Protein AF-A6GQC6-F1 (afdb_monomer_lite)

Structure (mmCIF, N/CA/C/O backbone):
data_AF-A6GQC6-F1
#
_entry.id   AF-A6GQC6-F1
#
loop_
_atom_site.group_PDB
_atom_site.id
_atom_site.type_symbol
_atom_site.label_atom_id
_atom_site.label_alt_id
_atom_site.label_comp_id
_atom_site.label_asym_id
_atom_site.label_entity_id
_atom_site.label_seq_id
_atom_site.pdbx_PDB_ins_code
_atom_site.Cartn_x
_atom_site.Cartn_y
_atom_site.Cartn_z
_atom_site.occupancy
_atom_site.B_iso_or_equiv
_atom_site.auth_seq_id
_atom_site.auth_comp_id
_atom_site.auth_asym_id
_atom_site.auth_atom_id
_atom_site.pdbx_PDB_model_num
ATOM 1 N N . MET A 1 1 ? 14.678 2.992 -5.466 1.00 76.75 1 MET A N 1
ATOM 2 C CA . MET A 1 1 ? 14.245 2.585 -6.828 1.00 76.75 1 MET A CA 1
ATOM 3 C C . MET A 1 1 ? 14.460 3.686 -7.848 1.00 76.75 1 MET A C 1
ATOM 5 O O . MET A 1 1 ? 15.069 3.421 -8.879 1.00 76.75 1 MET A O 1
ATOM 9 N N . ILE A 1 2 ? 14.007 4.906 -7.550 1.00 80.69 2 ILE A N 1
ATOM 10 C CA . ILE A 1 2 ? 14.222 6.066 -8.419 1.00 80.69 2 ILE A CA 1
ATOM 11 C C . ILE A 1 2 ? 15.712 6.385 -8.624 1.00 80.69 2 ILE A C 1
ATOM 13 O O . ILE A 1 2 ? 16.104 6.699 -9.738 1.00 80.69 2 ILE A O 1
ATOM 17 N N . ASP A 1 3 ? 16.563 6.180 -7.614 1.00 85.88 3 ASP A N 1
ATOM 18 C CA . ASP A 1 3 ? 18.007 6.440 -7.741 1.00 85.88 3 ASP A CA 1
ATOM 19 C C . ASP A 1 3 ? 18.692 5.521 -8.762 1.00 85.88 3 ASP A C 1
ATOM 21 O O . ASP A 1 3 ? 19.511 5.976 -9.559 1.00 85.88 3 ASP A O 1
ATOM 25 N N . GLU A 1 4 ? 18.324 4.233 -8.792 1.00 88.81 4 GLU A N 1
ATOM 26 C CA . GLU A 1 4 ? 18.869 3.274 -9.767 1.00 88.81 4 GLU A CA 1
ATOM 27 C C . GLU A 1 4 ? 18.399 3.619 -11.188 1.00 88.81 4 GLU A C 1
ATOM 29 O O . GLU A 1 4 ? 19.186 3.567 -12.135 1.00 88.81 4 GLU A O 1
ATOM 34 N N . TYR A 1 5 ? 17.138 4.051 -11.332 1.00 89.44 5 TYR A N 1
ATOM 35 C CA . TYR A 1 5 ? 16.618 4.582 -12.591 1.00 89.44 5 TYR A CA 1
ATOM 36 C C . TYR A 1 5 ? 17.411 5.816 -13.041 1.00 89.44 5 TYR A C 1
ATOM 38 O O . TYR A 1 5 ? 17.953 5.820 -14.147 1.00 89.44 5 TYR A O 1
ATOM 46 N N . SER A 1 6 ? 17.537 6.832 -12.182 1.00 91.44 6 SER A N 1
ATOM 47 C CA . SER A 1 6 ? 18.227 8.093 -12.481 1.00 91.44 6 SER A CA 1
ATOM 48 C C . SER A 1 6 ? 19.686 7.865 -12.875 1.00 91.44 6 SER A C 1
ATOM 50 O O . SER A 1 6 ? 20.145 8.392 -13.889 1.00 91.44 6 SER A O 1
ATOM 52 N N . LYS A 1 7 ? 20.396 7.000 -12.142 1.00 93.56 7 LYS A N 1
ATOM 53 C CA . LYS A 1 7 ? 21.790 6.621 -12.410 1.00 93.56 7 LYS A CA 1
ATOM 54 C C . LYS A 1 7 ? 21.988 6.026 -13.804 1.00 93.56 7 LYS A C 1
ATOM 56 O O . LYS A 1 7 ? 22.954 6.375 -14.480 1.00 93.56 7 LYS A O 1
ATOM 61 N N . HIS A 1 8 ? 21.119 5.113 -14.238 1.00 92.19 8 HIS A N 1
ATOM 62 C CA . HIS A 1 8 ? 21.262 4.467 -15.547 1.00 92.19 8 HIS A CA 1
ATOM 63 C C . HIS A 1 8 ? 20.652 5.282 -16.689 1.00 92.19 8 HIS A C 1
ATOM 65 O O . HIS A 1 8 ? 21.165 5.240 -17.810 1.00 92.19 8 HIS A O 1
ATOM 71 N N . LYS A 1 9 ? 19.620 6.084 -16.409 1.00 92.6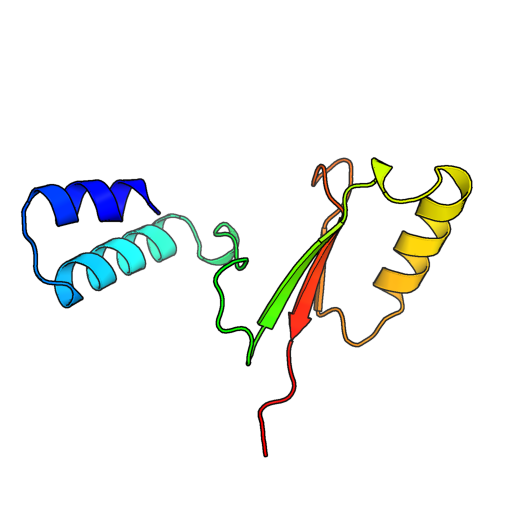2 9 LYS A N 1
ATOM 72 C CA . LYS A 1 9 ? 19.053 7.031 -17.371 1.00 92.62 9 LYS A CA 1
ATOM 73 C C . LYS A 1 9 ? 20.059 8.121 -17.742 1.00 92.62 9 LYS A C 1
ATOM 75 O O . LYS A 1 9 ? 20.212 8.397 -18.927 1.00 92.62 9 LYS A O 1
ATOM 80 N N . ALA A 1 10 ? 20.801 8.658 -16.770 1.00 93.06 10 ALA A N 1
ATOM 81 C CA . ALA A 1 10 ? 21.868 9.638 -17.004 1.00 93.06 10 ALA A CA 1
ATOM 82 C C . ALA A 1 10 ? 22.997 9.107 -17.909 1.00 93.06 10 ALA A C 1
ATOM 84 O O . ALA A 1 10 ? 23.701 9.881 -18.547 1.00 93.06 10 ALA A O 1
ATOM 85 N N . LYS A 1 11 ? 23.148 7.780 -18.000 1.00 94.06 11 LYS A N 1
ATOM 86 C CA . LYS A 1 11 ? 24.120 7.103 -18.872 1.00 94.06 11 LYS A CA 1
ATOM 87 C C . LYS A 1 11 ? 23.551 6.716 -20.242 1.00 94.06 11 LYS A C 1
ATOM 89 O O . LYS A 1 11 ? 24.202 5.980 -20.974 1.00 94.06 11 LYS A O 1
ATOM 94 N N . ASN A 1 12 ? 22.337 7.160 -20.582 1.00 94.06 12 ASN A N 1
ATOM 95 C CA . ASN A 1 12 ? 21.632 6.808 -21.821 1.00 94.06 12 ASN A CA 1
ATOM 96 C C . ASN A 1 12 ? 21.496 5.292 -22.060 1.00 94.06 12 ASN A C 1
ATOM 98 O O . ASN A 1 12 ? 21.438 4.832 -23.200 1.00 94.06 12 ASN A O 1
ATOM 102 N N . HIS A 1 13 ? 21.423 4.495 -20.989 1.00 94.50 13 HIS A N 1
ATOM 103 C CA . HIS A 1 13 ? 21.170 3.064 -21.130 1.00 94.50 13 HIS A CA 1
ATOM 104 C C . HIS A 1 13 ? 19.771 2.810 -21.703 1.00 94.50 13 HIS A C 1
ATOM 106 O O . HIS A 1 13 ? 18.824 3.568 -21.466 1.00 94.50 13 HIS A O 1
ATOM 112 N N . ARG A 1 14 ? 19.632 1.704 -22.443 1.00 95.00 14 ARG A N 1
ATOM 113 C CA . ARG A 1 14 ? 18.339 1.280 -22.990 1.00 95.00 14 ARG A CA 1
ATOM 114 C C . ARG A 1 14 ? 17.367 0.909 -21.872 1.00 95.00 14 ARG A C 1
ATOM 116 O O . ARG A 1 14 ? 17.773 0.464 -20.796 1.00 95.00 14 ARG A O 1
ATOM 123 N N . LYS A 1 15 ? 16.071 1.069 -22.142 1.00 92.44 15 LYS A N 1
ATOM 124 C CA . LYS A 1 15 ? 14.995 0.849 -21.166 1.00 92.44 15 LYS A CA 1
ATOM 125 C C . LYS A 1 15 ? 15.054 -0.551 -20.556 1.00 92.44 15 LYS A C 1
ATOM 127 O O . LYS A 1 15 ? 14.902 -0.681 -19.346 1.00 92.44 15 LYS A O 1
ATOM 132 N N . GLU A 1 16 ? 15.315 -1.572 -21.366 1.00 95.12 16 GLU A N 1
ATOM 133 C CA . GLU A 1 16 ? 15.363 -2.971 -20.931 1.00 95.12 16 GLU A CA 1
ATOM 134 C C . GLU A 1 16 ? 16.453 -3.179 -19.872 1.00 95.12 16 GLU A C 1
ATOM 136 O O . GLU A 1 16 ? 16.212 -3.819 -18.850 1.00 95.12 16 GLU A O 1
ATOM 141 N N . PHE A 1 17 ? 17.619 -2.555 -20.072 1.00 94.00 17 PHE A N 1
ATOM 142 C CA . PHE A 1 17 ? 18.729 -2.599 -19.122 1.00 94.00 17 PHE A CA 1
ATOM 143 C C . PHE A 1 17 ? 18.390 -1.871 -17.813 1.00 94.00 17 PHE A C 1
ATOM 145 O O . PHE A 1 17 ? 18.692 -2.349 -16.721 1.00 94.00 17 PHE A O 1
ATOM 152 N N . ILE A 1 18 ? 17.749 -0.703 -17.896 1.00 93.00 18 ILE A N 1
ATOM 153 C CA . ILE A 1 18 ? 17.341 0.040 -16.695 1.00 93.00 18 ILE A CA 1
ATOM 154 C C . ILE A 1 18 ? 16.350 -0.798 -15.877 1.00 93.00 18 ILE A C 1
ATOM 156 O O . ILE A 1 18 ? 16.512 -0.935 -14.665 1.00 93.00 18 ILE A O 1
ATOM 160 N N . VAL A 1 19 ? 15.372 -1.423 -16.541 1.00 92.38 19 VAL A N 1
ATOM 161 C CA . VAL A 1 19 ? 14.390 -2.308 -15.900 1.00 92.38 19 VAL A CA 1
ATOM 162 C C . VAL A 1 19 ? 15.066 -3.521 -15.259 1.00 92.38 19 VAL A C 1
ATOM 164 O O . VAL A 1 19 ? 14.721 -3.867 -14.129 1.00 92.38 19 VAL A O 1
ATOM 167 N N . SER A 1 20 ? 16.054 -4.146 -15.911 1.00 94.50 20 SER A N 1
ATOM 168 C CA . SER A 1 20 ? 16.772 -5.280 -15.314 1.00 94.50 20 SER A CA 1
ATOM 169 C C . SER A 1 20 ? 17.563 -4.878 -14.067 1.00 94.50 20 SER A C 1
ATOM 171 O O . SER A 1 20 ? 17.537 -5.604 -13.075 1.00 94.50 20 SER A O 1
ATOM 173 N N . MET A 1 21 ? 18.204 -3.705 -14.073 1.00 93.94 21 MET A N 1
ATOM 174 C CA . MET A 1 21 ? 18.937 -3.196 -12.906 1.00 93.94 21 MET A CA 1
ATOM 175 C C . MET A 1 21 ? 18.004 -2.815 -11.757 1.00 93.94 21 MET A C 1
ATOM 177 O O . MET A 1 21 ? 18.268 -3.154 -10.604 1.00 93.94 21 MET A O 1
ATOM 181 N N . MET A 1 22 ? 16.871 -2.183 -12.068 1.00 92.62 22 MET A N 1
ATOM 182 C CA . MET A 1 22 ? 15.816 -1.926 -11.090 1.00 92.62 22 MET A CA 1
ATOM 183 C C . MET A 1 22 ? 15.307 -3.239 -10.479 1.00 92.62 22 MET A C 1
ATOM 185 O O . MET A 1 22 ? 15.253 -3.359 -9.258 1.00 92.62 22 MET A O 1
ATOM 189 N N . LYS A 1 23 ? 15.012 -4.256 -11.297 1.00 90.94 23 LYS A N 1
ATOM 190 C CA . LYS A 1 23 ? 14.581 -5.577 -10.814 1.00 90.94 23 LYS A CA 1
ATOM 191 C C . LYS A 1 23 ? 15.625 -6.223 -9.899 1.00 90.94 23 LYS A C 1
ATOM 193 O O . LYS A 1 23 ? 15.266 -6.709 -8.830 1.00 90.94 23 LYS A O 1
ATOM 198 N N . ALA A 1 24 ? 16.903 -6.195 -10.278 1.00 92.69 24 ALA A N 1
ATOM 199 C CA . ALA A 1 24 ? 17.986 -6.718 -9.447 1.00 92.69 24 ALA A CA 1
ATOM 200 C C . ALA A 1 24 ? 18.060 -5.997 -8.091 1.00 92.69 24 ALA A C 1
ATOM 202 O O . ALA A 1 24 ? 18.202 -6.643 -7.054 1.00 92.69 24 ALA A O 1
ATOM 203 N N . LYS A 1 25 ? 17.885 -4.668 -8.080 1.00 91.00 25 LYS A N 1
ATOM 204 C CA . LYS A 1 25 ? 17.855 -3.874 -6.847 1.00 91.00 25 LYS A CA 1
ATOM 205 C C . LYS A 1 25 ? 16.654 -4.212 -5.957 1.00 91.00 25 LYS A C 1
ATOM 207 O O . LYS A 1 25 ? 16.835 -4.286 -4.747 1.00 91.00 25 LYS A O 1
ATOM 212 N N . ILE A 1 26 ? 15.468 -4.441 -6.531 1.00 89.88 26 ILE A N 1
ATOM 213 C CA . ILE A 1 26 ? 14.2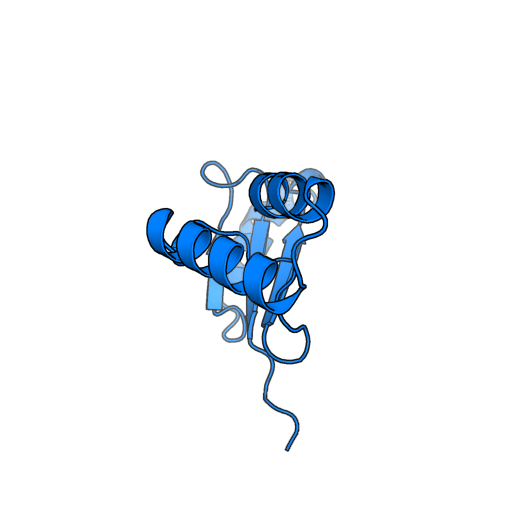72 -4.887 -5.786 1.00 89.88 26 ILE A CA 1
ATOM 214 C C . ILE A 1 26 ? 14.542 -6.230 -5.111 1.00 89.88 26 ILE A C 1
ATOM 216 O O . ILE A 1 26 ? 14.315 -6.366 -3.916 1.00 89.88 26 ILE A O 1
ATOM 220 N N . ILE A 1 27 ? 15.062 -7.204 -5.862 1.00 91.12 27 ILE A N 1
ATOM 221 C CA . ILE A 1 27 ? 15.367 -8.539 -5.331 1.00 91.12 27 ILE A CA 1
ATOM 222 C C . ILE A 1 27 ? 16.394 -8.437 -4.197 1.00 91.12 27 ILE A C 1
ATOM 224 O O . ILE A 1 27 ? 16.200 -9.033 -3.143 1.00 91.12 27 ILE A O 1
ATOM 228 N N . ALA A 1 28 ? 17.448 -7.636 -4.380 1.00 91.19 28 ALA A N 1
ATOM 229 C CA . ALA A 1 28 ? 18.480 -7.432 -3.366 1.00 91.19 28 ALA A CA 1
ATOM 230 C C . ALA A 1 28 ? 17.965 -6.739 -2.091 1.00 91.19 28 ALA A C 1
ATOM 232 O O . ALA A 1 28 ? 18.522 -6.951 -1.017 1.00 91.19 28 ALA A O 1
ATOM 233 N N . LEU A 1 29 ? 16.934 -5.896 -2.200 1.00 87.38 29 LEU A N 1
ATOM 234 C CA . LEU A 1 29 ? 16.318 -5.209 -1.062 1.00 87.38 29 LEU A CA 1
ATOM 235 C C . LEU A 1 29 ? 15.245 -6.038 -0.346 1.00 87.38 29 LEU A C 1
ATOM 237 O O . LEU A 1 29 ? 14.808 -5.600 0.714 1.00 87.38 29 LEU A O 1
ATOM 241 N N . ASP A 1 30 ? 14.881 -7.207 -0.882 1.00 83.31 30 ASP A N 1
ATOM 242 C CA . ASP A 1 30 ? 13.643 -7.946 -0.606 1.00 83.31 30 ASP A CA 1
ATOM 243 C C . ASP A 1 30 ? 12.404 -7.249 -1.216 1.00 83.31 30 ASP A C 1
ATOM 245 O O . ASP A 1 30 ? 12.068 -6.125 -0.825 1.00 83.31 30 ASP A O 1
ATOM 249 N N . PRO A 1 31 ? 11.683 -7.900 -2.155 1.00 83.25 31 PRO A N 1
ATOM 250 C CA . PRO A 1 31 ? 10.464 -7.350 -2.745 1.00 83.25 31 PRO A CA 1
ATOM 251 C C . PRO A 1 31 ? 9.409 -6.924 -1.716 1.00 83.25 31 PRO A C 1
ATOM 253 O O . PRO A 1 31 ? 8.681 -5.968 -1.967 1.00 83.25 31 PRO A O 1
ATOM 256 N N . SER A 1 32 ? 9.345 -7.578 -0.551 1.00 79.44 32 SER A N 1
ATOM 257 C CA . SER A 1 32 ? 8.388 -7.242 0.513 1.00 79.44 32 SER A CA 1
ATOM 258 C C . SER A 1 32 ? 8.646 -5.880 1.172 1.00 79.44 32 SER A C 1
ATOM 260 O O . SER A 1 32 ? 7.756 -5.340 1.832 1.00 79.44 32 SER A O 1
ATOM 262 N N . LYS A 1 33 ? 9.843 -5.309 0.977 1.00 80.62 33 LYS A N 1
ATOM 263 C CA . LYS A 1 33 ? 10.265 -4.010 1.522 1.00 80.62 33 LYS A CA 1
ATOM 264 C C . LYS A 1 33 ? 10.120 -2.859 0.528 1.00 80.62 33 LYS A C 1
ATOM 266 O O . LYS A 1 33 ? 10.491 -1.728 0.841 1.00 80.62 33 LYS A O 1
ATOM 271 N N . VAL A 1 34 ? 9.616 -3.125 -0.675 1.00 82.81 34 VAL A N 1
ATOM 272 C CA . VAL A 1 34 ? 9.388 -2.105 -1.702 1.00 82.81 34 VAL A CA 1
ATOM 273 C C . VAL A 1 34 ? 7.907 -1.731 -1.724 1.00 82.81 34 VAL A C 1
ATOM 275 O O . VAL A 1 34 ? 7.040 -2.595 -1.663 1.00 82.81 34 VAL A O 1
ATOM 278 N N . SER A 1 35 ? 7.611 -0.431 -1.802 1.00 81.12 35 SER A N 1
ATOM 279 C CA . SER A 1 35 ? 6.232 0.064 -1.864 1.00 81.12 35 SER A CA 1
ATOM 280 C C . SER A 1 35 ? 5.530 -0.360 -3.159 1.00 81.12 35 SER A C 1
ATOM 282 O O . SER A 1 35 ? 6.089 -0.226 -4.250 1.00 81.12 35 SER A O 1
ATOM 284 N N . ASN A 1 36 ? 4.277 -0.798 -3.023 1.00 86.25 36 ASN A N 1
ATOM 285 C CA . ASN A 1 36 ? 3.404 -1.221 -4.117 1.00 86.25 36 ASN A CA 1
ATOM 286 C C . ASN A 1 36 ? 2.494 -0.099 -4.657 1.00 86.25 36 ASN A C 1
ATOM 288 O O . ASN A 1 36 ? 1.636 -0.370 -5.488 1.00 86.25 36 ASN A O 1
ATOM 292 N N . HIS A 1 37 ? 2.678 1.162 -4.243 1.00 85.12 37 HIS A N 1
ATOM 293 C CA . HIS A 1 37 ? 1.832 2.296 -4.674 1.00 85.12 37 HIS A CA 1
ATOM 294 C C . HIS A 1 37 ? 1.777 2.530 -6.191 1.00 85.12 37 HIS A C 1
ATOM 296 O O . HIS A 1 37 ? 0.861 3.172 -6.689 1.00 85.12 37 HIS A O 1
ATOM 302 N N . VAL A 1 38 ? 2.750 2.003 -6.934 1.00 83.81 38 VAL A N 1
ATOM 303 C CA . VAL A 1 38 ? 2.813 2.074 -8.405 1.00 83.81 38 VAL A CA 1
ATOM 304 C C . VAL A 1 38 ? 2.540 0.724 -9.076 1.00 83.81 38 VAL A C 1
ATOM 306 O O . VAL A 1 38 ? 2.918 0.517 -10.230 1.00 83.81 38 VAL A O 1
ATOM 309 N N . ALA A 1 39 ? 1.936 -0.220 -8.351 1.00 85.31 39 ALA A N 1
ATOM 310 C CA . ALA A 1 39 ? 1.487 -1.483 -8.917 1.00 85.31 39 ALA A CA 1
ATOM 311 C C . ALA A 1 39 ? 0.424 -1.257 -10.005 1.00 85.31 39 ALA A C 1
ATOM 313 O O . ALA A 1 39 ? -0.180 -0.192 -1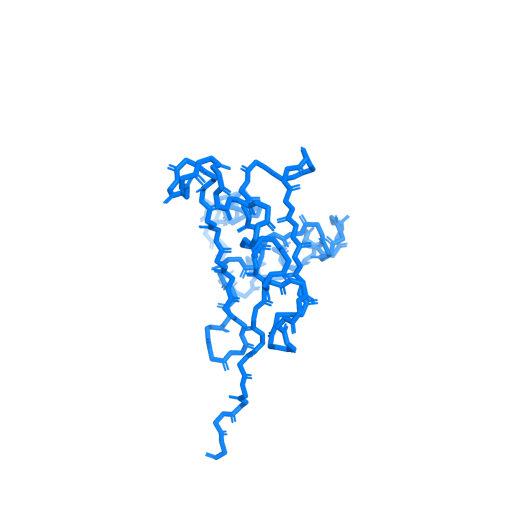0.113 1.00 85.31 39 ALA A O 1
ATOM 314 N N . ASP A 1 40 ? 0.209 -2.280 -10.830 1.00 88.44 40 ASP A N 1
ATOM 315 C CA . ASP A 1 40 ? -0.866 -2.283 -11.819 1.00 88.44 40 ASP A CA 1
ATOM 316 C C . ASP A 1 40 ? -2.225 -2.148 -11.100 1.00 88.44 40 ASP A C 1
ATOM 318 O O . ASP A 1 40 ? -2.623 -3.088 -10.398 1.00 88.44 40 ASP A O 1
ATOM 322 N N . PRO A 1 41 ? -2.959 -1.031 -11.276 1.00 89.50 41 PRO A N 1
ATOM 323 C CA . PRO A 1 41 ? -4.199 -0.774 -10.545 1.00 89.50 41 PRO A CA 1
ATOM 324 C C . PRO A 1 41 ? -5.327 -1.731 -10.948 1.00 89.50 41 PRO A C 1
ATOM 326 O O . PRO A 1 41 ? -6.340 -1.820 -10.263 1.00 89.50 41 PRO A O 1
ATOM 329 N N . THR A 1 42 ? -5.172 -2.482 -12.046 1.00 90.94 42 THR A N 1
ATOM 330 C CA . THR A 1 42 ? -6.109 -3.554 -12.415 1.00 90.94 42 THR A CA 1
ATOM 331 C C . THR A 1 42 ? -5.894 -4.839 -11.613 1.00 90.94 42 THR A C 1
ATOM 333 O O . THR A 1 42 ? -6.713 -5.749 -11.702 1.00 90.94 42 THR A O 1
ATOM 336 N N . LYS A 1 43 ? -4.806 -4.921 -10.835 1.00 92.19 43 LYS A N 1
ATOM 337 C CA . LYS A 1 43 ? -4.426 -6.085 -10.020 1.00 92.19 43 LYS A CA 1
ATOM 338 C C . LYS A 1 43 ? -4.350 -5.760 -8.536 1.00 92.19 43 LYS A C 1
ATOM 340 O O . LYS A 1 43 ? -4.745 -6.586 -7.720 1.00 92.19 43 LYS A O 1
ATOM 345 N N . LEU A 1 44 ? -3.831 -4.588 -8.180 1.00 94.06 44 LEU A N 1
ATOM 346 C CA . LEU A 1 44 ? -3.634 -4.188 -6.794 1.00 94.06 44 LEU A CA 1
ATOM 347 C C . LEU A 1 44 ? -3.811 -2.681 -6.650 1.00 94.06 44 LEU A C 1
ATOM 349 O O . LEU A 1 44 ? -3.089 -1.910 -7.274 1.00 94.06 44 LEU A O 1
ATOM 353 N N . ASN A 1 45 ? -4.725 -2.285 -5.771 1.00 94.25 45 ASN A N 1
ATOM 354 C CA . ASN A 1 45 ? -4.838 -0.906 -5.326 1.00 94.25 45 ASN A CA 1
ATOM 355 C C . ASN A 1 45 ? -4.207 -0.772 -3.946 1.00 94.25 45 ASN A C 1
ATOM 357 O O . ASN A 1 45 ? -4.494 -1.565 -3.050 1.00 94.25 45 ASN A O 1
ATOM 361 N N . VAL A 1 46 ? -3.360 0.237 -3.787 1.00 94.56 46 VAL A N 1
ATOM 362 C CA . VAL A 1 46 ? -2.702 0.562 -2.524 1.00 94.56 46 VAL A CA 1
ATOM 363 C C . VAL A 1 46 ? -3.130 1.963 -2.125 1.00 94.56 46 VAL A C 1
ATOM 365 O O . VAL A 1 46 ? -3.087 2.880 -2.944 1.00 94.56 46 VAL A O 1
ATOM 368 N N . ILE A 1 47 ? -3.618 2.114 -0.897 1.00 94.00 47 ILE A N 1
ATOM 369 C CA . ILE A 1 47 ? -4.218 3.356 -0.413 1.00 94.00 47 ILE A CA 1
ATOM 370 C C . ILE A 1 47 ? -3.627 3.678 0.953 1.00 94.00 47 ILE A C 1
ATOM 372 O O . ILE A 1 47 ? -3.698 2.854 1.862 1.00 94.00 47 ILE A O 1
ATOM 376 N N . ASP A 1 48 ? -3.116 4.899 1.102 1.00 95.06 48 ASP A N 1
ATOM 377 C CA . ASP A 1 48 ? -2.706 5.443 2.395 1.00 95.06 48 ASP A CA 1
ATOM 378 C C . ASP A 1 48 ? -3.756 6.441 2.883 1.00 95.06 48 ASP A C 1
ATOM 380 O O . ASP A 1 48 ? -4.060 7.431 2.214 1.00 95.06 48 ASP A O 1
ATOM 384 N N . ILE A 1 49 ? -4.304 6.195 4.072 1.00 95.94 49 ILE A N 1
ATOM 385 C CA . ILE A 1 49 ? -5.257 7.095 4.724 1.00 95.94 49 ILE A CA 1
ATOM 386 C C . ILE A 1 49 ? -4.581 7.711 5.945 1.00 95.94 49 ILE A C 1
ATOM 388 O O . ILE A 1 49 ? -4.222 7.020 6.899 1.00 95.94 49 ILE A O 1
ATOM 392 N N . ALA A 1 50 ? -4.414 9.033 5.939 1.00 95.69 50 ALA A N 1
ATOM 393 C CA . ALA A 1 50 ? -3.829 9.743 7.070 1.00 95.69 50 ALA A CA 1
ATOM 394 C C . ALA A 1 50 ? -4.764 9.668 8.295 1.00 95.69 50 ALA A C 1
ATOM 396 O O . ALA A 1 50 ? -5.944 10.011 8.164 1.00 95.69 50 ALA A O 1
ATOM 397 N N . PRO A 1 51 ? -4.278 9.332 9.508 1.00 95.56 51 PRO A N 1
ATOM 398 C CA . PRO A 1 51 ? -5.115 9.326 10.708 1.00 95.56 51 PRO A CA 1
ATOM 399 C C . PRO A 1 51 ? -5.783 10.672 11.006 1.00 95.56 51 PRO A C 1
ATOM 401 O O . PRO A 1 51 ? -6.851 10.715 11.613 1.00 95.56 51 PRO A O 1
ATOM 404 N N . SER A 1 52 ? -5.188 11.782 10.562 1.00 96.50 52 SER A N 1
ATOM 405 C CA . SER A 1 52 ? -5.764 13.127 10.665 1.00 96.50 52 SER A CA 1
ATOM 406 C C . SER A 1 52 ? -7.032 13.320 9.825 1.00 96.50 52 SER A C 1
ATOM 408 O O . SER A 1 52 ? -7.847 14.166 10.177 1.00 96.50 52 SER A O 1
ATOM 410 N N . SER A 1 53 ? -7.236 12.524 8.770 1.00 96.75 53 SER A N 1
ATOM 411 C CA . SER A 1 53 ? -8.457 12.556 7.950 1.00 96.75 53 SER A CA 1
ATOM 412 C C . SER A 1 53 ? -9.658 11.871 8.618 1.00 96.75 53 SER A C 1
ATOM 414 O O . SER A 1 53 ? -10.789 12.022 8.163 1.00 96.75 53 SER A O 1
ATOM 416 N N . ILE A 1 54 ? -9.428 11.149 9.721 1.00 96.25 54 ILE A N 1
ATOM 417 C CA . ILE A 1 54 ? -10.456 10.456 10.498 1.00 96.25 54 ILE A CA 1
ATOM 418 C C . ILE A 1 54 ? -10.553 11.110 11.878 1.00 96.25 54 ILE A C 1
ATOM 420 O O . ILE A 1 54 ? -9.544 11.298 12.570 1.00 96.25 54 ILE A O 1
ATOM 424 N N . GLN A 1 55 ? -11.781 11.422 12.307 1.00 97.62 55 GLN A N 1
ATOM 425 C CA . GLN A 1 55 ? -12.029 11.944 13.653 1.00 97.62 55 GLN A CA 1
ATOM 426 C C . GLN A 1 55 ? -11.399 11.014 14.705 1.00 97.62 55 GLN A C 1
ATOM 428 O O . GLN A 1 55 ? -11.580 9.798 14.602 1.00 97.62 55 GLN A O 1
ATOM 433 N N . PRO A 1 56 ? -10.691 11.537 15.727 1.00 96.38 56 PRO A N 1
ATOM 434 C CA . PRO A 1 56 ? -9.985 10.707 16.705 1.00 96.38 56 PRO A CA 1
ATOM 435 C C . PRO A 1 56 ? -10.844 9.608 17.342 1.00 96.38 56 PRO A C 1
ATOM 437 O O . PRO A 1 56 ? -10.382 8.477 17.471 1.00 96.38 56 PRO A O 1
ATOM 440 N N . SER A 1 57 ? -12.106 9.911 17.654 1.00 97.25 57 SER A N 1
ATOM 441 C CA . SER A 1 57 ? -13.076 8.972 18.236 1.00 97.25 57 SER A CA 1
ATOM 442 C C . SER A 1 57 ? -13.489 7.829 17.300 1.00 97.25 57 SER A C 1
ATOM 444 O O . SER A 1 57 ? -13.969 6.802 17.770 1.00 97.25 57 SER A O 1
ATOM 446 N N . LEU A 1 58 ? -13.300 7.974 15.984 1.00 97.50 58 LEU A N 1
ATOM 447 C CA . LEU A 1 58 ? -13.698 6.989 14.971 1.00 97.50 58 LEU A CA 1
ATOM 448 C C . LEU A 1 58 ? -12.539 6.113 14.482 1.00 97.50 58 LEU A C 1
ATOM 450 O O . LEU A 1 58 ? -12.778 5.105 13.821 1.00 97.50 58 LEU A O 1
ATOM 454 N N . ARG A 1 59 ? -11.290 6.464 14.807 1.00 96.00 59 ARG A N 1
ATOM 455 C CA . ARG A 1 59 ? -10.092 5.765 14.311 1.00 96.00 59 ARG A CA 1
ATOM 456 C C . ARG A 1 59 ? -10.074 4.288 14.682 1.00 96.00 59 ARG A C 1
ATOM 458 O O . ARG A 1 59 ? -9.804 3.454 13.827 1.00 96.00 59 ARG A O 1
ATOM 465 N N . GLN A 1 60 ? -10.410 3.958 15.927 1.00 95.94 60 GLN A N 1
ATOM 466 C CA . GLN A 1 60 ? -10.434 2.567 16.380 1.00 95.94 60 GLN A CA 1
ATOM 467 C C . GLN A 1 60 ? -11.471 1.742 15.602 1.00 95.94 60 GLN A C 1
ATOM 469 O O . GLN A 1 60 ? -11.156 0.672 15.086 1.00 95.94 60 GLN A O 1
ATOM 474 N N . ARG A 1 61 ? -12.673 2.300 15.417 1.00 97.25 61 ARG A N 1
ATOM 475 C CA . ARG A 1 61 ? -13.742 1.669 14.636 1.00 97.25 61 ARG A CA 1
ATOM 476 C C . ARG A 1 61 ? -13.361 1.496 13.163 1.00 97.25 61 ARG A C 1
ATOM 478 O O . ARG A 1 61 ? -13.724 0.498 12.552 1.00 97.25 61 ARG A O 1
ATOM 485 N N . PHE A 1 62 ? -12.619 2.447 12.595 1.00 96.69 62 PHE A N 1
ATOM 486 C CA . PHE A 1 62 ? -12.067 2.314 11.248 1.00 96.69 62 PHE A CA 1
ATOM 487 C C . PHE A 1 62 ? -11.094 1.131 11.157 1.00 96.69 62 PHE A C 1
ATOM 489 O O . PHE A 1 62 ? -11.237 0.301 10.265 1.00 96.69 62 PHE A O 1
ATOM 496 N N . VAL A 1 63 ? -10.155 1.002 12.100 1.00 96.12 63 VAL A N 1
ATOM 497 C CA . VAL A 1 63 ? -9.195 -0.117 12.117 1.00 96.12 63 VAL A CA 1
ATOM 498 C C . VAL A 1 63 ? -9.907 -1.465 12.236 1.00 96.12 63 VAL A C 1
ATOM 500 O O . VAL A 1 63 ? -9.541 -2.414 11.547 1.00 96.12 63 VAL A O 1
ATOM 503 N N . GLU A 1 64 ? -10.933 -1.559 13.079 1.00 97.25 64 GLU A N 1
ATOM 504 C CA . GLU A 1 64 ? -11.751 -2.770 13.215 1.00 97.25 64 GLU A CA 1
ATOM 505 C C . GLU A 1 64 ? -12.484 -3.115 11.915 1.00 97.25 64 GLU A C 1
ATOM 507 O O . GLU A 1 64 ? -12.453 -4.268 11.487 1.00 97.25 64 GLU A O 1
ATOM 512 N N . ALA A 1 65 ? -13.069 -2.116 11.247 1.00 97.25 65 ALA A N 1
ATOM 513 C CA . ALA A 1 65 ? -13.728 -2.306 9.959 1.00 97.25 65 ALA A CA 1
ATOM 514 C C . ALA A 1 65 ? -12.748 -2.775 8.872 1.00 97.25 65 ALA A C 1
ATOM 516 O O . ALA A 1 65 ? -13.062 -3.703 8.134 1.00 97.25 65 ALA A O 1
ATOM 517 N N . VAL A 1 66 ? -11.546 -2.191 8.805 1.00 96.25 66 VAL A N 1
ATOM 518 C CA . VAL A 1 66 ? -10.502 -2.597 7.848 1.00 96.25 66 VAL A CA 1
ATOM 519 C C . VAL A 1 66 ? -10.036 -4.028 8.105 1.00 96.25 66 VAL A C 1
ATOM 521 O O . VAL A 1 66 ? -9.901 -4.802 7.165 1.00 96.25 66 VAL A O 1
ATOM 524 N N . LYS A 1 67 ? -9.828 -4.412 9.370 1.00 94.81 67 LYS A N 1
ATOM 525 C CA . LYS A 1 67 ? -9.420 -5.780 9.731 1.00 94.81 67 LYS A CA 1
ATOM 526 C C . LYS A 1 67 ? -10.511 -6.823 9.472 1.00 94.81 67 LYS A C 1
ATOM 528 O O . LYS A 1 67 ? -10.183 -7.988 9.273 1.00 94.81 67 LYS A O 1
ATOM 533 N N . GLY A 1 68 ? -11.783 -6.423 9.508 1.00 95.62 68 GLY A N 1
ATOM 534 C CA . GLY A 1 68 ? -12.926 -7.281 9.188 1.00 95.62 68 GLY A CA 1
ATOM 535 C C . GLY A 1 68 ? -13.289 -7.330 7.700 1.00 95.62 68 GLY A C 1
ATOM 536 O O . GLY A 1 68 ? -14.145 -8.121 7.311 1.00 95.62 68 GLY A O 1
ATOM 537 N N . GLU A 1 69 ? -12.671 -6.497 6.862 1.00 96.50 69 GLU A N 1
ATOM 538 C CA . GLU A 1 69 ? -12.966 -6.414 5.434 1.00 96.50 69 GLU A CA 1
ATOM 539 C C . GLU A 1 69 ? -12.153 -7.449 4.647 1.00 96.50 69 GLU A C 1
ATOM 541 O O . GLU A 1 69 ? -10.947 -7.309 4.457 1.00 96.50 69 GLU A O 1
ATOM 546 N N . GLY A 1 70 ? -12.831 -8.473 4.125 1.00 94.69 70 GLY A N 1
ATOM 547 C CA . GLY A 1 70 ? -12.188 -9.578 3.406 1.00 94.69 70 GLY A CA 1
ATOM 548 C C . GLY A 1 70 ? -11.491 -9.184 2.098 1.00 94.69 70 GLY A C 1
ATOM 549 O O . GLY A 1 70 ? -10.693 -9.960 1.579 1.00 94.69 70 GLY A O 1
ATOM 550 N N . ARG A 1 71 ? -11.767 -7.991 1.554 1.00 95.56 71 ARG A N 1
ATOM 551 C CA . ARG A 1 71 ? -11.080 -7.469 0.359 1.00 95.56 71 ARG A CA 1
ATOM 552 C C . ARG A 1 71 ? -9.705 -6.866 0.655 1.00 95.56 71 ARG A C 1
ATOM 554 O O . ARG A 1 71 ? -8.932 -6.669 -0.279 1.00 95.56 71 ARG A O 1
ATOM 561 N N . VAL A 1 72 ? -9.395 -6.548 1.912 1.00 96.50 72 VAL A N 1
ATOM 562 C CA . VAL A 1 72 ? -8.092 -5.994 2.298 1.00 96.50 72 VAL A CA 1
ATOM 563 C C . VAL A 1 72 ? -7.133 -7.153 2.556 1.00 96.50 72 VAL A C 1
ATOM 565 O O . VAL A 1 72 ? -7.276 -7.883 3.532 1.00 96.50 72 VAL A O 1
ATOM 568 N N . SER A 1 73 ? -6.133 -7.332 1.692 1.00 94.81 73 SER A N 1
ATOM 569 C CA . SER A 1 73 ? -5.142 -8.406 1.856 1.00 94.81 73 SER A CA 1
ATOM 570 C C . SER A 1 73 ? -4.029 -8.043 2.832 1.00 94.81 73 SER A C 1
ATOM 572 O O . SER A 1 73 ? -3.374 -8.928 3.380 1.00 94.81 73 SER A O 1
ATOM 574 N N . LYS A 1 74 ? -3.781 -6.745 3.028 1.00 94.06 74 LYS A N 1
ATOM 575 C CA . LYS A 1 74 ? -2.748 -6.248 3.936 1.00 94.06 74 LYS A CA 1
ATOM 576 C C . LYS A 1 74 ? -3.157 -4.910 4.526 1.00 94.06 74 LYS A C 1
ATOM 578 O O . LYS A 1 74 ? -3.628 -4.025 3.816 1.00 94.06 74 LYS A O 1
ATOM 583 N N . TYR A 1 75 ? -2.912 -4.775 5.822 1.00 94.94 75 TYR A N 1
ATOM 584 C CA . TYR A 1 75 ? -3.076 -3.538 6.565 1.00 94.94 75 TYR A CA 1
ATOM 585 C C . TYR A 1 75 ? -1.815 -3.261 7.387 1.00 94.94 75 TYR A C 1
ATOM 587 O O . TYR A 1 75 ? -1.365 -4.134 8.132 1.00 94.94 75 TYR A O 1
ATOM 595 N N . LEU A 1 76 ? -1.270 -2.049 7.273 1.00 94.19 76 LEU A N 1
ATOM 596 C CA . LEU A 1 76 ? -0.253 -1.508 8.178 1.00 94.19 76 LEU A CA 1
ATOM 597 C C . LEU A 1 76 ? -0.785 -0.201 8.770 1.00 94.19 76 LEU A C 1
ATOM 599 O O . LEU A 1 76 ? -1.490 0.549 8.100 1.00 94.19 76 LEU A O 1
ATOM 603 N N . GLY A 1 77 ? -0.481 0.062 10.038 1.00 93.69 77 GLY A N 1
ATOM 604 C CA . GLY A 1 77 ? -0.955 1.265 10.712 1.00 93.69 77 GLY A CA 1
ATOM 605 C C . GLY A 1 77 ? -0.056 1.705 11.862 1.00 93.69 77 GLY A C 1
ATOM 606 O O . GLY A 1 77 ? 0.916 1.010 12.187 1.00 93.69 77 GLY A O 1
ATOM 607 N N . PRO A 1 78 ? -0.384 2.833 12.514 1.00 91.56 78 PRO A N 1
ATOM 608 C CA . PRO A 1 78 ? 0.415 3.371 13.607 1.00 91.56 78 PRO A CA 1
ATOM 609 C C . PRO A 1 78 ? 0.538 2.392 14.788 1.00 91.56 78 PRO A C 1
ATOM 611 O O . PRO A 1 78 ? -0.434 1.704 15.108 1.00 91.56 78 PRO A O 1
ATOM 614 N N . PRO A 1 79 ? 1.700 2.341 15.470 1.00 89.38 79 PRO A N 1
ATOM 615 C CA . PRO A 1 79 ? 2.879 3.191 15.262 1.00 89.38 79 PRO A CA 1
ATOM 616 C C . PRO A 1 79 ? 3.839 2.700 14.162 1.00 89.38 79 PRO A C 1
ATOM 618 O O . PRO A 1 79 ? 4.807 3.391 13.865 1.00 89.38 79 PRO A O 1
ATOM 621 N N . SER A 1 80 ? 3.611 1.517 13.582 1.00 86.69 80 SER A N 1
ATOM 622 C CA . SER A 1 80 ? 4.525 0.907 12.605 1.00 86.69 80 SER A CA 1
ATOM 623 C C . SER A 1 80 ? 4.525 1.616 11.250 1.00 86.69 80 SER A C 1
ATOM 625 O O . SER A 1 80 ? 5.567 1.678 10.604 1.00 86.69 80 SER A O 1
ATOM 627 N N . ASP A 1 81 ? 3.378 2.157 10.844 1.00 86.69 81 ASP A N 1
ATOM 628 C CA . ASP A 1 81 ? 3.222 3.008 9.666 1.00 86.69 81 ASP A CA 1
ATOM 629 C C . ASP A 1 81 ? 2.537 4.324 10.084 1.00 86.69 81 ASP A C 1
ATOM 631 O O . ASP A 1 81 ? 1.572 4.279 10.851 1.00 86.69 81 ASP A O 1
ATOM 635 N N . PRO A 1 82 ? 3.019 5.508 9.664 1.00 92.19 82 PRO A N 1
ATOM 636 C CA . PRO A 1 82 ? 2.364 6.775 9.994 1.00 92.19 82 PRO A CA 1
ATOM 637 C C . PRO A 1 82 ? 0.961 6.915 9.376 1.00 92.19 82 PRO A C 1
ATOM 639 O O . PRO A 1 82 ? 0.146 7.688 9.890 1.00 92.19 82 PRO A O 1
ATOM 642 N N . ALA A 1 83 ? 0.671 6.190 8.294 1.00 95.06 83 ALA A N 1
ATOM 643 C CA . ALA A 1 83 ? -0.628 6.127 7.645 1.00 95.06 83 ALA A CA 1
ATOM 644 C C . ALA A 1 83 ? -1.347 4.806 7.956 1.00 95.06 83 ALA A C 1
ATOM 646 O O . ALA A 1 83 ? -0.765 3.836 8.432 1.00 95.06 83 ALA A O 1
ATOM 647 N N . TYR A 1 84 ? -2.644 4.762 7.668 1.00 96.50 84 TYR A N 1
ATOM 648 C CA . TYR A 1 84 ? -3.350 3.503 7.482 1.00 96.50 84 TYR A CA 1
ATOM 649 C C . TYR A 1 84 ? -3.126 3.043 6.043 1.00 96.50 84 TYR A C 1
ATOM 651 O O . TYR A 1 84 ? -3.782 3.540 5.127 1.00 96.50 84 TYR A O 1
ATOM 659 N N . HIS A 1 85 ? -2.183 2.129 5.860 1.00 96.19 85 HIS 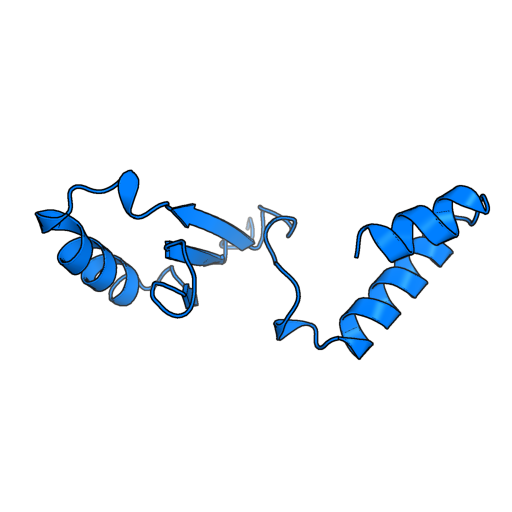A N 1
ATOM 660 C CA . HIS A 1 85 ? -1.823 1.546 4.576 1.00 96.19 85 HIS A CA 1
ATOM 661 C C . HIS A 1 85 ? -2.689 0.321 4.296 1.00 96.19 85 HIS A C 1
ATOM 663 O O . HIS A 1 85 ? -2.687 -0.632 5.082 1.00 96.19 85 HIS A O 1
ATOM 669 N N . LEU A 1 86 ? -3.428 0.336 3.192 1.00 95.75 86 LEU A N 1
ATOM 670 C CA . LEU A 1 86 ? -4.310 -0.748 2.771 1.00 95.75 86 LEU A CA 1
ATOM 671 C C . LEU A 1 86 ? -3.889 -1.250 1.391 1.00 95.75 86 LEU A C 1
ATOM 673 O O . LEU A 1 86 ? -3.798 -0.467 0.448 1.00 95.75 86 LEU A O 1
ATOM 677 N N . GLU A 1 87 ? -3.718 -2.562 1.255 1.00 95.75 87 GLU A N 1
ATOM 678 C CA . GLU A 1 87 ? -3.565 -3.233 -0.038 1.00 95.75 87 GLU A CA 1
ATOM 679 C C . GLU A 1 87 ? -4.847 -4.015 -0.366 1.00 95.75 87 GLU A C 1
ATOM 681 O O . GLU A 1 87 ? -5.304 -4.844 0.427 1.00 95.75 87 GLU A O 1
ATOM 686 N N . ILE A 1 88 ? -5.437 -3.738 -1.532 1.00 95.44 88 ILE A N 1
ATOM 687 C CA . ILE A 1 88 ? -6.719 -4.291 -1.987 1.00 95.44 88 ILE A CA 1
ATOM 688 C C . ILE A 1 88 ? -6.522 -4.944 -3.363 1.00 95.44 88 ILE A C 1
ATOM 690 O O . ILE A 1 88 ? -6.501 -4.239 -4.386 1.00 95.44 88 ILE A O 1
ATOM 694 N N . PRO A 1 89 ? -6.387 -6.281 -3.427 1.00 95.25 89 PRO A N 1
ATOM 695 C CA . PRO A 1 89 ? -6.321 -7.009 -4.685 1.00 95.25 89 PRO A CA 1
ATOM 696 C C . PRO A 1 89 ? -7.597 -6.788 -5.495 1.00 95.25 89 PRO A C 1
ATOM 698 O O . PRO A 1 89 ? -8.706 -6.810 -4.958 1.00 95.25 89 PRO A O 1
ATOM 701 N N . GLN A 1 90 ? -7.444 -6.556 -6.793 1.00 93.44 90 GLN A N 1
ATOM 702 C CA . GLN A 1 90 ? -8.570 -6.381 -7.700 1.00 93.44 90 GLN A CA 1
ATOM 703 C C . GLN A 1 90 ? -8.911 -7.718 -8.365 1.00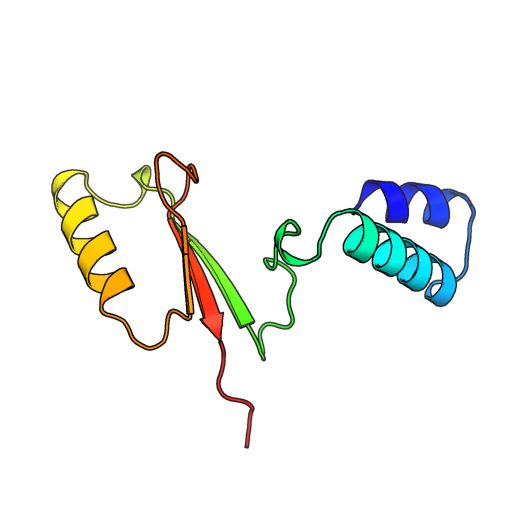 93.44 90 GLN A C 1
ATOM 705 O O . GLN A 1 90 ? -7.998 -8.443 -8.776 1.00 93.44 90 GLN A O 1
ATOM 710 N N . PRO A 1 91 ? -10.203 -8.069 -8.493 1.00 83.69 91 PRO A N 1
ATOM 711 C CA . PRO A 1 91 ? -10.590 -9.209 -9.307 1.00 83.69 91 PRO A CA 1
ATOM 712 C C . PRO A 1 91 ? -10.146 -8.941 -10.748 1.00 83.69 91 PRO A C 1
ATOM 714 O O . PRO A 1 91 ? -10.403 -7.865 -11.293 1.00 83.69 91 PRO A O 1
ATOM 717 N N . GLY A 1 92 ? -9.456 -9.907 -11.360 1.00 71.25 92 GLY A N 1
ATOM 718 C CA . GLY A 1 92 ? -9.097 -9.810 -12.771 1.00 71.25 92 GLY A CA 1
ATOM 719 C C . GLY A 1 92 ? -10.352 -9.550 -13.603 1.00 71.25 92 GLY A C 1
ATOM 720 O O . GLY A 1 92 ? -11.408 -10.122 -13.323 1.00 71.25 92 GLY A O 1
ATOM 721 N N . LYS A 1 93 ? -10.257 -8.672 -14.606 1.00 55.06 93 LYS A N 1
ATOM 722 C CA . LYS A 1 93 ? -11.335 -8.537 -15.590 1.00 55.06 93 LYS A CA 1
ATOM 723 C C . LYS A 1 93 ? -11.532 -9.908 -16.244 1.00 55.06 93 LYS A C 1
ATOM 725 O O . LYS A 1 93 ? -10.571 -10.452 -16.787 1.00 55.06 93 LYS A O 1
ATOM 730 N N . SER A 1 94 ? -12.731 -10.468 -16.092 1.00 46.41 94 SER A N 1
ATOM 731 C CA . SER A 1 94 ? -13.187 -11.631 -16.865 1.00 46.41 94 SER A CA 1
ATOM 732 C C . SER A 1 94 ? -13.409 -11.236 -18.317 1.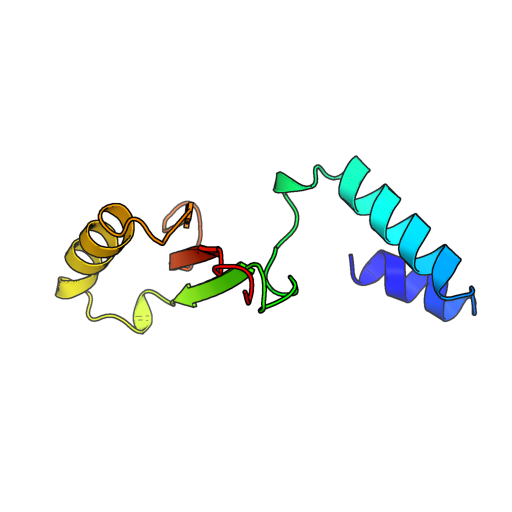00 46.41 94 SER A C 1
ATOM 734 O O . SER A 1 94 ? -13.701 -10.040 -18.561 1.00 46.41 94 SER A O 1
#

Secondary structure (DSSP, 8-state):
-HHHHHHHHTTT--HHHHHHHHHHHHHHH-GGGS--TTS-TTTEEEEEE-GGGS-GGGHHHHHHHHHH-TT-SEEE-TTTSSSEEEEEEPPPP-

Foldseek 3Di:
DVVLLVVVVVVVDDPVVSVVSVVVVCVVVPVVPDDCCVPDVLFKHKDWAAVVVDDPVCSVVVVVVLVVDPQFPDWDDPPRDNTTITIGTHDHDD

Sequence (94 aa):
MIDEYSKHKAKNHRKEFIVSMMKAKIIALDPSKVSNHVADPTKLNVIDIAPSSIQPSLRQRFVEAVKGEGRVSKYLGPPSDPAYHLEIPQPGKS

Radius of gyration: 17.26 Å; chains: 1; bounding box: 38×25×41 Å

pLDDT: mean 91.04, std 7.92, range [46.41, 97.62]